Protein AF-A0AAV2HLK9-F1 (afdb_monomer_lite)

Structure (mmCIF, N/CA/C/O backbone):
data_AF-A0AAV2HLK9-F1
#
_entry.id   AF-A0AAV2HLK9-F1
#
loop_
_atom_site.group_PDB
_atom_site.id
_atom_site.type_symbol
_atom_site.label_atom_id
_atom_site.label_alt_id
_atom_site.label_comp_id
_atom_site.label_asym_id
_atom_site.label_entity_id
_atom_site.label_seq_id
_atom_site.pdbx_PDB_ins_code
_atom_site.Cartn_x
_atom_site.Cartn_y
_atom_site.Cartn_z
_atom_site.occupancy
_atom_site.B_iso_or_equiv
_atom_site.auth_seq_id
_atom_site.auth_comp_id
_atom_site.auth_asym_id
_atom_site.auth_atom_id
_atom_site.pdbx_PDB_model_num
ATOM 1 N N . ARG A 1 1 ? -14.929 -8.718 14.905 1.00 44.00 1 ARG A N 1
ATOM 2 C CA . ARG A 1 1 ? -14.579 -8.351 13.511 1.00 44.00 1 ARG A CA 1
ATOM 3 C C . ARG A 1 1 ? -13.409 -9.242 13.136 1.00 44.00 1 ARG A C 1
ATOM 5 O O . ARG A 1 1 ? -12.397 -9.130 13.811 1.00 44.00 1 ARG A O 1
ATOM 12 N N . LEU A 1 2 ? -13.568 -10.192 12.209 1.00 45.47 2 LEU A N 1
ATOM 13 C CA . LEU A 1 2 ? -12.415 -10.961 11.734 1.00 45.47 2 LEU A CA 1
ATOM 14 C C . LEU A 1 2 ? -11.484 -9.966 11.035 1.00 45.47 2 LEU A C 1
ATOM 16 O O . LEU A 1 2 ? -11.867 -9.389 10.019 1.00 45.47 2 LEU A O 1
ATOM 20 N N . ASN A 1 3 ? -10.319 -9.713 11.627 1.00 55.47 3 ASN A N 1
ATOM 21 C CA . ASN A 1 3 ? -9.221 -9.047 10.943 1.00 55.47 3 ASN A CA 1
ATOM 22 C C . ASN A 1 3 ? -8.762 -10.007 9.852 1.00 55.47 3 ASN A C 1
ATOM 24 O O . ASN A 1 3 ? -7.993 -10.932 10.106 1.00 55.47 3 ASN A O 1
ATOM 28 N N . GLU A 1 4 ? -9.328 -9.853 8.659 1.00 65.69 4 GLU A N 1
ATOM 29 C CA . GLU A 1 4 ? -8.860 -10.585 7.495 1.00 65.69 4 GLU A CA 1
ATOM 30 C C . GLU A 1 4 ? -7.382 -10.211 7.297 1.00 65.69 4 GLU A C 1
ATOM 32 O O . GLU A 1 4 ? -7.073 -9.018 7.189 1.00 65.69 4 GLU A O 1
ATOM 37 N N . PRO A 1 5 ? -6.453 -11.181 7.334 1.00 77.44 5 PRO A N 1
ATOM 38 C CA . PRO A 1 5 ? -5.033 -10.875 7.335 1.00 77.44 5 PRO A CA 1
ATOM 39 C C . PRO A 1 5 ? -4.660 -10.126 6.055 1.00 77.44 5 PRO A C 1
ATOM 41 O O . PRO A 1 5 ? -5.003 -10.532 4.941 1.00 77.44 5 PRO A O 1
ATOM 44 N N . HIS A 1 6 ? -3.944 -9.013 6.200 1.00 83.38 6 HIS A N 1
ATOM 45 C CA . HIS A 1 6 ? -3.372 -8.326 5.053 1.00 83.38 6 HIS A CA 1
ATOM 46 C C . HIS A 1 6 ? -2.189 -9.134 4.500 1.00 83.38 6 HIS A C 1
ATOM 48 O O . HIS A 1 6 ? -1.261 -9.482 5.223 1.00 83.38 6 HIS A O 1
ATOM 54 N N . PHE A 1 7 ? -2.196 -9.394 3.193 1.00 87.75 7 PHE A N 1
ATOM 55 C CA . PHE A 1 7 ? -1.115 -10.106 2.511 1.00 87.75 7 PHE A CA 1
ATOM 56 C C . PHE A 1 7 ? -0.093 -9.111 1.979 1.00 87.75 7 PHE A C 1
ATOM 58 O O . PHE A 1 7 ? -0.448 -8.219 1.214 1.00 87.75 7 PHE A O 1
ATOM 65 N N . ILE A 1 8 ? 1.175 -9.254 2.353 1.00 90.88 8 ILE A N 1
ATOM 66 C CA . ILE A 1 8 ? 2.228 -8.344 1.897 1.00 90.88 8 ILE A CA 1
ATOM 67 C C . ILE A 1 8 ? 2.687 -8.773 0.502 1.00 90.88 8 ILE A C 1
ATOM 69 O O . ILE A 1 8 ? 3.284 -9.831 0.339 1.00 90.88 8 ILE A O 1
ATOM 73 N N . HIS A 1 9 ? 2.448 -7.932 -0.504 1.00 94.19 9 HIS A N 1
ATOM 74 C CA . HIS A 1 9 ? 3.107 -8.027 -1.806 1.00 94.19 9 HIS A CA 1
ATOM 75 C C . HIS A 1 9 ? 3.884 -6.753 -2.105 1.00 94.19 9 HIS A C 1
ATOM 77 O O . HIS A 1 9 ? 3.436 -5.651 -1.790 1.00 94.19 9 HIS A O 1
ATOM 83 N N . GLN A 1 10 ? 5.031 -6.903 -2.761 1.00 94.44 10 GLN A N 1
ATOM 84 C CA . GLN A 1 10 ? 5.818 -5.784 -3.263 1.00 94.44 10 GLN A CA 1
ATOM 85 C C . GLN A 1 10 ? 5.375 -5.422 -4.686 1.00 94.44 10 GLN A C 1
ATOM 87 O O . GLN A 1 10 ? 5.086 -6.295 -5.503 1.00 94.44 10 GLN A O 1
ATOM 92 N N . LEU A 1 11 ? 5.314 -4.127 -4.990 1.00 93.25 11 LEU A N 1
ATOM 93 C CA . LEU A 1 11 ? 5.086 -3.641 -6.345 1.00 93.25 11 LEU A CA 1
ATOM 94 C C . LEU A 1 11 ? 6.281 -4.033 -7.231 1.00 93.25 11 LEU A C 1
ATOM 96 O O . LEU A 1 11 ? 7.425 -3.741 -6.856 1.00 93.25 11 LEU A O 1
ATOM 100 N N . PRO A 1 12 ? 6.036 -4.665 -8.392 1.00 93.12 12 PRO A N 1
ATOM 101 C CA . PRO A 1 12 ? 7.100 -4.983 -9.331 1.00 93.12 12 PRO A CA 1
ATOM 102 C C . PRO A 1 12 ? 7.681 -3.694 -9.908 1.00 93.12 12 PRO A C 1
ATOM 104 O O . PRO A 1 12 ? 6.968 -2.700 -10.044 1.00 93.12 12 PRO A O 1
ATOM 107 N N . ALA A 1 13 ? 8.966 -3.714 -10.262 1.00 93.69 13 ALA A N 1
ATOM 108 C CA . ALA A 1 13 ? 9.548 -2.640 -11.054 1.00 93.69 13 ALA A CA 1
ATOM 109 C C . ALA A 1 13 ? 8.790 -2.501 -12.385 1.00 93.69 13 ALA A C 1
ATOM 111 O O . ALA A 1 13 ? 8.282 -3.475 -12.939 1.00 93.69 13 ALA A O 1
ATOM 112 N N . THR A 1 14 ? 8.712 -1.274 -12.881 1.00 92.38 14 THR A N 1
ATOM 113 C CA . THR A 1 14 ? 8.135 -0.958 -14.191 1.00 92.38 14 THR A CA 1
ATOM 114 C C . THR A 1 14 ? 9.212 -0.318 -15.049 1.00 92.38 14 THR A C 1
ATOM 116 O O . THR A 1 14 ? 10.141 0.271 -14.498 1.00 92.38 14 THR A O 1
ATOM 119 N N . ASP A 1 15 ? 9.049 -0.358 -16.370 1.00 93.69 15 ASP A N 1
ATOM 120 C CA . ASP A 1 15 ? 9.956 0.301 -17.322 1.00 93.69 15 ASP A CA 1
ATOM 121 C C . ASP A 1 15 ? 10.196 1.789 -16.978 1.00 93.69 15 ASP A C 1
ATOM 123 O O . ASP A 1 15 ? 11.310 2.294 -17.033 1.00 93.69 15 ASP A O 1
ATOM 127 N N . GLN A 1 16 ? 9.160 2.462 -16.464 1.00 93.44 16 GLN A N 1
ATOM 128 C CA . GLN A 1 16 ? 9.210 3.876 -16.082 1.00 93.44 16 GLN A CA 1
ATOM 129 C C . GLN A 1 16 ? 9.796 4.136 -14.683 1.00 93.44 16 GLN A C 1
ATOM 131 O O . GLN A 1 16 ? 10.242 5.245 -14.388 1.00 93.44 16 GLN A O 1
ATOM 136 N N . LYS A 1 17 ? 9.733 3.158 -13.770 1.00 93.00 17 LYS A N 1
ATOM 137 C CA . LYS A 1 17 ? 10.173 3.303 -12.373 1.00 93.00 17 LYS A CA 1
ATOM 138 C C . LYS A 1 17 ? 10.719 1.991 -11.827 1.00 93.00 17 LYS A C 1
ATOM 140 O O . LYS A 1 17 ? 9.954 1.055 -11.583 1.00 93.00 17 LYS A O 1
ATOM 145 N N . ALA A 1 18 ? 12.008 1.997 -11.485 1.00 91.50 18 ALA A N 1
ATOM 146 C CA . ALA A 1 18 ? 12.685 0.885 -10.814 1.00 91.50 18 ALA A CA 1
ATOM 147 C C . ALA A 1 18 ? 12.121 0.596 -9.408 1.00 91.50 18 ALA A C 1
ATOM 149 O O . ALA A 1 18 ? 12.057 -0.551 -8.971 1.00 91.50 18 ALA A O 1
ATOM 150 N N . ASN A 1 19 ? 11.668 1.636 -8.698 1.00 91.12 19 ASN A N 1
ATOM 151 C CA . ASN A 1 19 ? 11.121 1.519 -7.346 1.00 91.12 19 ASN A CA 1
ATOM 152 C C . ASN A 1 19 ? 9.740 2.194 -7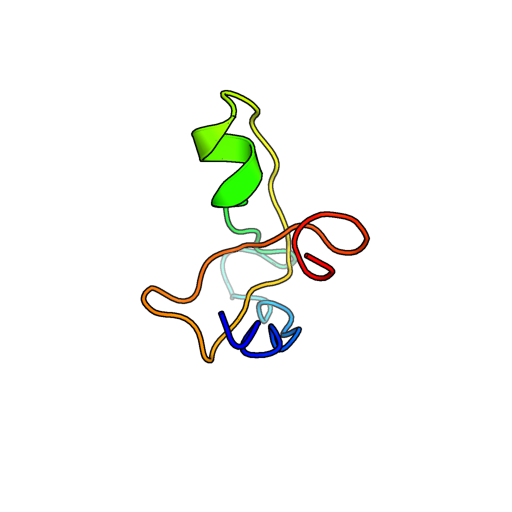.263 1.00 91.12 19 ASN A C 1
ATOM 154 O O . ASN A 1 19 ? 9.633 3.328 -6.784 1.00 91.12 19 ASN A O 1
ATOM 158 N N . PRO A 1 20 ? 8.671 1.545 -7.758 1.00 94.12 20 PRO A N 1
ATOM 159 C CA . PRO A 1 20 ? 7.331 2.102 -7.679 1.00 94.12 20 PRO A CA 1
ATOM 160 C C . PRO A 1 20 ? 6.789 2.020 -6.253 1.00 94.12 20 PRO A C 1
ATOM 162 O O . PRO A 1 20 ? 7.030 1.060 -5.519 1.00 94.12 20 PRO A O 1
ATOM 165 N N . HIS A 1 21 ? 6.034 3.049 -5.881 1.00 93.69 21 HIS A N 1
ATOM 166 C CA . HIS A 1 21 ? 5.394 3.172 -4.581 1.00 93.69 21 HIS A CA 1
ATOM 167 C C . HIS A 1 21 ? 3.917 3.533 -4.763 1.00 93.69 21 HIS A C 1
ATOM 169 O O . HIS A 1 21 ? 3.536 4.206 -5.721 1.00 93.69 21 HIS A O 1
ATOM 175 N N . LYS A 1 22 ? 3.084 3.096 -3.820 1.00 92.69 22 LYS A N 1
ATOM 176 C CA . LYS A 1 22 ? 1.684 3.497 -3.669 1.00 92.69 22 LYS A CA 1
ATOM 177 C C . LYS A 1 22 ? 1.513 4.273 -2.371 1.00 92.69 22 LYS A C 1
ATOM 179 O O . LYS A 1 22 ? 2.173 3.998 -1.370 1.00 92.69 22 LYS A O 1
ATOM 184 N N . ARG A 1 23 ? 0.561 5.204 -2.351 1.00 94.50 23 ARG A N 1
ATOM 185 C CA . ARG A 1 23 ? 0.179 5.899 -1.118 1.00 94.50 23 ARG A CA 1
ATOM 186 C C . ARG A 1 23 ? -0.404 4.909 -0.108 1.00 94.50 23 ARG A C 1
ATOM 188 O O . ARG A 1 23 ? -1.271 4.107 -0.455 1.00 94.50 23 ARG A O 1
ATOM 195 N N . CYS A 1 24 ? 0.024 5.007 1.148 1.00 93.75 24 CYS A N 1
ATOM 196 C CA . CYS A 1 24 ? -0.584 4.248 2.231 1.00 93.75 24 CYS A CA 1
ATOM 197 C C . CYS A 1 24 ? -2.019 4.731 2.488 1.00 93.75 24 CYS A C 1
ATOM 199 O O . CYS A 1 24 ? -2.232 5.892 2.851 1.00 93.75 24 CYS A O 1
ATOM 201 N N . ARG A 1 25 ? -3.010 3.841 2.344 1.00 92.44 25 ARG A N 1
ATOM 202 C CA . ARG A 1 25 ? -4.432 4.183 2.542 1.00 92.44 25 ARG A CA 1
ATOM 203 C C . ARG A 1 25 ? -4.723 4.633 3.975 1.00 92.44 25 ARG A C 1
ATOM 205 O O . ARG A 1 25 ? -5.515 5.550 4.172 1.00 92.44 25 ARG A O 1
ATOM 212 N N . VAL A 1 26 ? -4.088 4.004 4.964 1.00 91.69 26 VAL A N 1
ATOM 213 C CA . VAL A 1 26 ? -4.295 4.305 6.390 1.00 91.69 26 VAL A CA 1
ATOM 214 C C . VAL A 1 26 ? -3.672 5.649 6.764 1.00 91.69 26 VAL A C 1
ATOM 216 O O . VAL A 1 26 ? -4.354 6.488 7.344 1.00 91.69 26 VAL A O 1
ATOM 219 N N . CYS A 1 27 ? -2.410 5.890 6.395 1.00 93.06 27 CYS A N 1
ATOM 220 C CA . CYS A 1 27 ? -1.745 7.170 6.659 1.00 93.06 27 CYS A CA 1
ATOM 221 C C . CYS A 1 27 ? -2.478 8.332 5.994 1.00 93.06 27 CYS A C 1
ATOM 223 O O . CYS A 1 27 ? -2.696 9.354 6.637 1.00 93.06 27 CYS A O 1
ATOM 225 N N . TYR A 1 28 ? -2.929 8.142 4.750 1.00 93.44 28 TYR A N 1
ATOM 226 C CA . TYR A 1 28 ? -3.659 9.177 4.030 1.00 93.44 28 TYR A CA 1
ATOM 227 C C . TYR A 1 28 ? -4.966 9.564 4.728 1.00 93.44 28 TYR A C 1
ATOM 229 O O . TYR A 1 28 ? -5.248 10.748 4.876 1.00 93.44 28 TYR A O 1
ATOM 237 N N . LYS A 1 29 ? -5.722 8.584 5.244 1.00 91.31 29 LYS A N 1
ATOM 238 C CA . LYS A 1 29 ? -6.917 8.849 6.064 1.00 91.31 29 LYS A CA 1
ATOM 239 C C . LYS A 1 29 ? -6.604 9.606 7.359 1.00 91.31 29 LYS A C 1
ATOM 241 O O . LYS A 1 29 ? -7.467 10.313 7.857 1.00 91.31 29 LYS A O 1
ATOM 246 N N . LYS A 1 30 ? -5.390 9.458 7.896 1.00 92.12 30 LYS A N 1
ATOM 247 C CA . LYS A 1 30 ? -4.902 10.178 9.084 1.00 92.12 30 LYS A CA 1
ATOM 248 C C . LYS A 1 30 ? -4.292 11.551 8.750 1.00 92.12 30 LYS A C 1
ATOM 250 O O . LYS A 1 30 ? -3.710 12.175 9.626 1.00 92.12 30 LYS A O 1
ATOM 255 N N . GLY A 1 31 ? -4.367 12.004 7.495 1.00 93.75 31 GLY A N 1
ATOM 256 C CA . GLY A 1 31 ? -3.782 13.275 7.051 1.00 93.75 31 GLY A CA 1
ATOM 257 C C . GLY A 1 31 ? -2.264 13.241 6.844 1.00 93.75 31 GLY A C 1
ATOM 258 O O . GLY A 1 31 ? -1.661 14.268 6.555 1.00 93.75 31 GLY A O 1
ATOM 259 N N . SER A 1 32 ? -1.624 12.074 6.957 1.00 92.12 32 SER A N 1
ATOM 260 C CA . SER A 1 32 ? -0.185 11.921 6.730 1.00 92.12 32 SER A CA 1
ATOM 261 C C . SER A 1 32 ? 0.103 11.380 5.331 1.00 92.12 32 SER A C 1
ATOM 263 O O . SER A 1 32 ? -0.556 10.455 4.846 1.00 92.12 32 SER A O 1
ATOM 265 N N . ARG A 1 33 ? 1.151 11.898 4.685 1.00 89.88 33 ARG A N 1
ATOM 266 C CA . ARG A 1 33 ? 1.645 11.347 3.421 1.00 89.88 33 ARG A CA 1
ATOM 267 C C . ARG A 1 33 ? 2.724 10.307 3.704 1.00 89.88 33 ARG A C 1
ATOM 269 O O . ARG A 1 33 ? 3.810 10.646 4.149 1.00 89.88 33 ARG A O 1
ATOM 276 N N . PHE A 1 34 ? 2.418 9.048 3.410 1.00 92.56 34 PHE A N 1
ATOM 277 C CA . PHE A 1 34 ? 3.405 7.972 3.390 1.00 92.56 34 PHE A CA 1
ATOM 278 C C . PHE A 1 34 ? 3.238 7.154 2.115 1.00 92.56 34 PHE A C 1
ATOM 280 O O . PHE A 1 34 ? 2.110 6.875 1.692 1.00 92.56 34 PHE A O 1
ATOM 287 N N . GLU A 1 35 ? 4.356 6.776 1.510 1.00 90.88 35 GLU A N 1
ATOM 288 C CA . GLU A 1 35 ? 4.410 5.973 0.295 1.00 90.88 35 GLU A CA 1
ATOM 289 C C . GLU A 1 35 ? 5.080 4.637 0.620 1.00 90.88 35 GLU A C 1
ATOM 291 O O . GLU A 1 35 ? 6.063 4.581 1.349 1.00 90.88 35 GLU A O 1
ATOM 296 N N . SER A 1 36 ? 4.509 3.545 0.125 1.00 92.19 36 SER A N 1
ATOM 297 C CA . SER A 1 36 ? 4.972 2.188 0.389 1.00 92.19 36 SER A CA 1
ATOM 298 C C . SER A 1 36 ? 5.155 1.441 -0.919 1.00 92.19 36 SER A C 1
ATOM 300 O O . SER A 1 36 ? 4.331 1.549 -1.829 1.00 92.19 36 SER A O 1
ATOM 302 N N . ARG A 1 37 ? 6.219 0.640 -1.001 1.00 94.12 37 ARG A N 1
ATOM 303 C CA . ARG A 1 37 ? 6.395 -0.336 -2.087 1.00 94.12 37 ARG A CA 1
ATOM 304 C C . ARG A 1 37 ? 5.472 -1.536 -1.935 1.00 94.12 37 ARG A C 1
ATOM 306 O O . ARG A 1 37 ? 5.382 -2.340 -2.853 1.00 94.12 37 ARG A O 1
ATOM 313 N N . TYR A 1 38 ? 4.807 -1.658 -0.791 1.00 93.56 38 TYR A N 1
ATOM 314 C CA . TYR A 1 38 ? 4.020 -2.820 -0.425 1.00 93.56 38 TYR A CA 1
ATOM 315 C C . TYR A 1 38 ? 2.529 -2.514 -0.453 1.00 93.56 38 TYR A C 1
ATOM 317 O O . TYR A 1 38 ? 2.083 -1.421 -0.085 1.00 93.56 38 TYR A O 1
ATOM 325 N N . TYR A 1 39 ? 1.752 -3.494 -0.892 1.00 94.56 39 TYR A N 1
ATOM 326 C CA . TYR A 1 39 ? 0.306 -3.403 -1.021 1.00 94.56 39 TYR A CA 1
ATOM 327 C C . TYR A 1 39 ? -0.354 -4.741 -0.685 1.00 94.56 39 TYR A C 1
ATOM 329 O O . TYR A 1 39 ? 0.295 -5.784 -0.747 1.00 94.56 39 TYR A O 1
ATOM 337 N N . CYS A 1 40 ? -1.638 -4.702 -0.323 1.00 92.19 40 CYS A N 1
ATOM 338 C CA . CYS A 1 40 ? -2.416 -5.917 -0.095 1.00 92.19 40 CYS A CA 1
ATOM 339 C C . CYS A 1 40 ? -3.23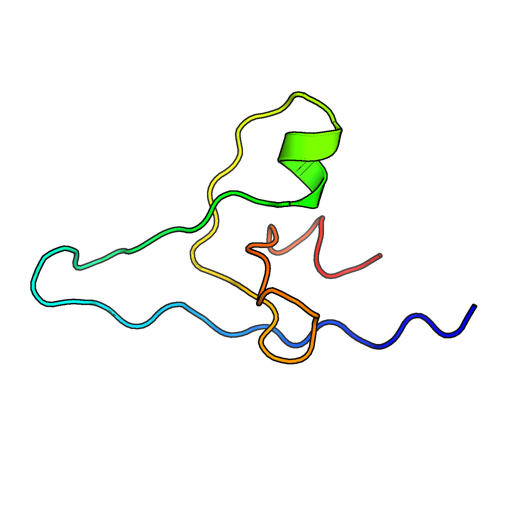9 -6.276 -1.339 1.00 92.19 40 CYS A C 1
ATOM 341 O O . CYS A 1 40 ? -4.196 -5.557 -1.627 1.00 92.19 40 CYS A O 1
ATOM 343 N N . PRO A 1 41 ? -2.938 -7.370 -2.065 1.00 91.56 41 PRO A N 1
ATOM 344 C CA . PRO A 1 41 ? -3.681 -7.747 -3.267 1.00 91.56 41 PRO A CA 1
ATOM 345 C C . PRO A 1 41 ? -5.078 -8.305 -2.963 1.00 91.56 41 PRO A C 1
ATOM 347 O O . PRO A 1 41 ? -5.939 -8.285 -3.835 1.00 91.56 41 PRO A O 1
ATOM 350 N N . LYS A 1 42 ? -5.317 -8.795 -1.738 1.00 90.88 42 LYS A N 1
ATOM 351 C CA . LYS A 1 42 ? -6.611 -9.364 -1.325 1.00 90.88 42 LYS A CA 1
ATOM 352 C C . LYS A 1 42 ? -7.637 -8.308 -0.922 1.00 90.88 42 LYS A C 1
ATOM 354 O O . LYS A 1 42 ? -8.833 -8.562 -0.985 1.00 90.88 42 LYS A O 1
ATOM 359 N N . CYS A 1 43 ? -7.192 -7.110 -0.543 1.00 89.25 43 CYS A N 1
ATOM 360 C CA . CYS A 1 43 ? -8.110 -6.054 -0.140 1.00 89.25 43 CYS A CA 1
ATOM 361 C C . CYS A 1 43 ? -8.703 -5.307 -1.345 1.00 89.25 43 CYS A C 1
ATOM 363 O O . CYS A 1 43 ? -7.986 -5.032 -2.315 1.00 89.25 43 CYS A O 1
ATOM 365 N N . PRO A 1 44 ? -9.968 -4.853 -1.253 1.00 88.69 44 PRO A N 1
ATOM 366 C CA . PRO A 1 44 ? -10.582 -4.017 -2.277 1.00 88.69 44 PRO A CA 1
ATOM 367 C C . PRO A 1 44 ? -9.741 -2.773 -2.586 1.00 88.69 44 PRO A C 1
ATOM 369 O O . PRO A 1 44 ? -9.367 -2.011 -1.685 1.00 88.69 44 PRO A O 1
ATOM 372 N N . GLY A 1 45 ? -9.451 -2.571 -3.872 1.00 88.88 45 GLY A N 1
ATOM 373 C CA . GLY A 1 45 ? -8.638 -1.455 -4.363 1.00 88.88 45 GLY A CA 1
ATOM 374 C C . GLY A 1 45 ? -7.128 -1.626 -4.171 1.00 88.88 45 GLY A C 1
ATOM 375 O O . GLY A 1 45 ? -6.388 -0.678 -4.426 1.00 88.88 45 GLY A O 1
ATOM 376 N N . GLN A 1 46 ? -6.666 -2.802 -3.731 1.00 92.56 46 GLN A N 1
ATOM 377 C CA . GLN A 1 46 ? -5.250 -3.164 -3.622 1.00 92.56 46 GLN A CA 1
ATOM 378 C C . GLN A 1 46 ? -4.386 -2.060 -2.975 1.00 92.56 46 GLN A C 1
ATOM 380 O O . GLN A 1 46 ? -3.456 -1.530 -3.610 1.00 92.56 46 GLN A O 1
ATOM 385 N N . PRO A 1 47 ? -4.741 -1.637 -1.746 1.00 92.75 47 PRO A N 1
ATOM 386 C CA . PRO A 1 47 ? -4.189 -0.446 -1.126 1.00 92.75 47 PRO A CA 1
ATOM 387 C C . PRO A 1 47 ? -2.708 -0.622 -0.802 1.00 92.75 47 PRO A C 1
ATOM 389 O O . PRO A 1 47 ? -2.291 -1.677 -0.324 1.00 92.75 47 PRO A O 1
ATOM 392 N N . GLY A 1 48 ? -1.934 0.450 -0.994 1.00 94.62 48 GLY A N 1
ATOM 393 C CA . GLY A 1 48 ? -0.612 0.550 -0.385 1.00 94.62 48 GLY A CA 1
ATOM 394 C C . GLY A 1 48 ? -0.746 0.605 1.136 1.00 94.62 48 GLY A C 1
ATOM 395 O O . GLY A 1 48 ? -1.664 1.253 1.654 1.00 94.62 48 GLY A O 1
ATOM 396 N N . LEU A 1 49 ? 0.158 -0.062 1.850 1.00 93.69 49 LEU A N 1
ATOM 397 C CA . LEU A 1 49 ? 0.197 -0.098 3.314 1.00 93.69 49 LEU A CA 1
ATOM 398 C C . LEU A 1 49 ? 1.656 -0.085 3.790 1.00 93.69 49 LEU A C 1
ATOM 400 O O . LEU A 1 49 ? 2.533 -0.666 3.153 1.00 93.69 49 LEU A O 1
ATOM 404 N N . CYS A 1 50 ? 1.937 0.605 4.894 1.00 91.88 50 CYS A N 1
ATOM 405 C CA . CYS A 1 50 ? 3.269 0.622 5.501 1.00 91.88 50 CYS A CA 1
ATOM 406 C C . CYS A 1 50 ? 3.574 -0.728 6.166 1.00 91.88 50 CYS A C 1
ATOM 408 O O . CYS A 1 50 ? 2.789 -1.168 7.015 1.00 91.88 50 CYS A O 1
ATOM 410 N N . ILE A 1 51 ? 4.718 -1.338 5.840 1.00 87.38 51 ILE A N 1
ATOM 411 C CA . ILE A 1 51 ? 5.275 -2.448 6.634 1.00 87.38 51 ILE A CA 1
ATOM 412 C C . ILE A 1 51 ? 5.560 -1.949 8.057 1.00 87.38 51 ILE A C 1
ATOM 414 O O . ILE A 1 51 ? 5.943 -0.791 8.229 1.00 87.38 51 ILE A O 1
ATOM 418 N N . GLY A 1 52 ? 5.337 -2.791 9.069 1.00 80.56 52 GLY A N 1
ATOM 419 C CA . GLY A 1 52 ? 5.642 -2.460 10.465 1.00 80.56 52 GLY A CA 1
ATOM 420 C C . GLY A 1 52 ? 4.548 -1.670 11.196 1.00 80.56 52 GLY A C 1
ATOM 421 O O . GLY A 1 52 ? 4.690 -1.357 12.374 1.00 80.56 52 GLY A O 1
ATOM 422 N N . ARG A 1 53 ? 3.505 -1.207 10.485 1.00 82.31 53 ARG A N 1
ATOM 423 C CA . ARG A 1 53 ? 2.530 -0.261 11.065 1.00 82.31 53 ARG A CA 1
ATOM 424 C C . ARG A 1 53 ? 1.108 -0.386 10.553 1.00 82.31 53 ARG A C 1
ATOM 426 O O . ARG A 1 53 ? 0.170 -0.230 11.318 1.00 82.31 53 ARG A O 1
ATOM 433 N N . CYS A 1 54 ? 0.920 -0.545 9.244 1.00 87.69 54 CYS A N 1
ATOM 434 C CA . CYS A 1 54 ? -0.422 -0.571 8.646 1.00 87.69 54 CYS A CA 1
ATOM 435 C C . CYS A 1 54 ? -0.814 -1.950 8.115 1.00 87.69 54 CYS A C 1
ATOM 437 O O . CYS A 1 54 ? -1.966 -2.127 7.741 1.00 87.69 54 CYS A O 1
ATOM 439 N N . PHE A 1 55 ? 0.128 -2.894 8.074 1.00 83.88 55 PHE A N 1
ATOM 440 C CA . PHE A 1 55 ? -0.122 -4.301 7.759 1.00 83.88 55 PHE A CA 1
ATOM 441 C C . PHE A 1 55 ? -0.469 -5.158 8.993 1.00 83.88 55 PHE A C 1
ATOM 443 O O . PHE A 1 55 ? -0.989 -6.251 8.817 1.00 83.88 55 PHE A O 1
ATOM 450 N N . GLU A 1 56 ? -0.210 -4.672 10.211 1.00 72.25 56 GLU A N 1
ATOM 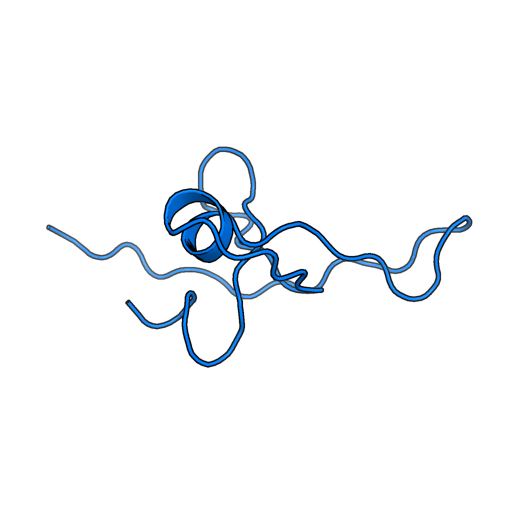451 C CA . GLU A 1 56 ? -0.272 -5.450 11.467 1.00 72.25 56 GLU A CA 1
ATOM 452 C C . GLU A 1 56 ? -1.474 -5.107 12.376 1.00 72.25 56 GLU A C 1
ATOM 454 O O . GLU A 1 56 ? -1.426 -5.344 13.582 1.00 72.25 56 GLU A O 1
ATOM 459 N N . HIS A 1 57 ? -2.547 -4.515 11.842 1.00 55.16 57 HIS A N 1
ATOM 460 C CA . HIS A 1 57 ? -3.695 -4.043 12.636 1.00 55.16 57 HIS A CA 1
ATOM 461 C C . HIS A 1 57 ? -5.021 -4.6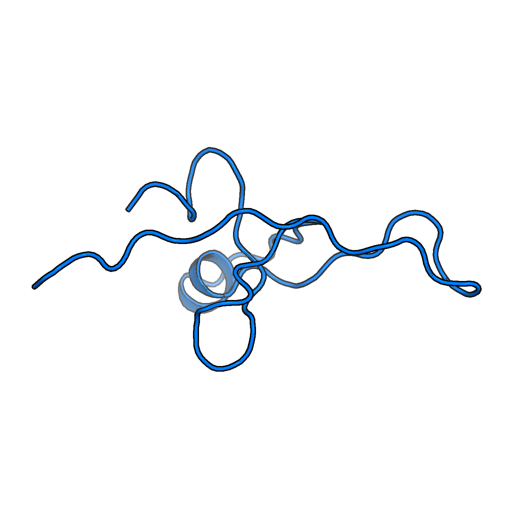87 12.241 1.00 55.16 57 HIS A C 1
ATOM 463 O O . HIS A 1 57 ? -5.268 -4.802 11.022 1.00 55.16 57 HIS A O 1
#

Sequence (57 aa):
RLNEPHFIHQLPATDQKANPHKRCRVCYKKGSRFESRYYCPKCPGQPGLCIGRCFEH

pLDDT: mean 87.48, std 11.72, range [44.0, 94.62]

Secondary structure (DSSP, 8-state):
---PPPP-EEPPPBTTBSS--EEBHHHHHTT---EESEE-SSSTT--B--TTTTS--

Radius of gyration: 11.52 Å; chains: 1; bounding box: 27×24×31 Å

Organism: Lymnaea stagnalis (NCBI:txid6523)

Foldseek 3Di:
DPPPQFDKDFAPADPVGNQDWFFAPVCVVVVHTDTARIFGPPDPPGGGHDPPPGRPD

InterPro domains:
  IPR032718 PiggyBac transposable element-derived protein 4, C-terminal zinc-finger domain [PF13842] (17-56)

=== Feature glossary ===
Key to the feature types in this record:

Secondary structure (8-state, DSSP). Secondary structure is the local, repeating backbone conformation. DSSP classifies it into eight states by reading the hydrogen-bond network: three helix types (H, G, I), two β types (E, B), two non-regular types (T, S), and unstructured coil (-).

Backbone torsions (φ/ψ). Backbone dihedral angles. Every residue except chain termini has a φ (preceding-C → N → Cα → C) and a ψ (N → Cα → C → next-N). They are reported in degrees following the IUPAC sign convention. Secondary structure is essentially a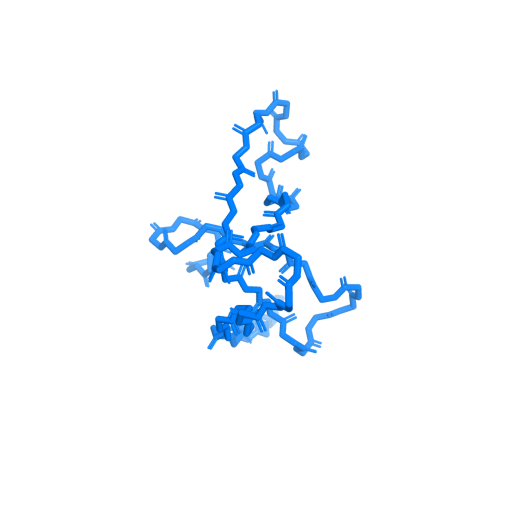 statement about which (φ, ψ) basin each residue occupies.

Predicted aligned error. Predicted Aligned Error (PAE) is an AlphaFold confidence matrix: entry (i, j) is the expected error in the position of residue j, in ångströms, when the prediction is superimposed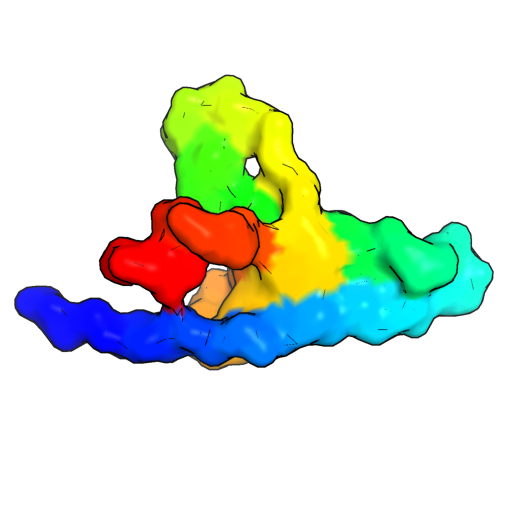 on the true structure at residue i. Low PAE within a block of residues means that block is internally rigid and well-predicted; high PAE between two blocks means their relative placement is uncertain even if each block individually is confident.

B-factor. B-factor (Debye–Waller factor) reflects atomic displacement in the crystal lattice. It is an experimental observable (units Å²), not a prediction; low values mean the atom is pinned down, high values mean it moves or is heterogeneous across the crystal.

Secondary structure (3-state, P-SEA). Three-state secondary structure (P-SEA) collapses the eight DSSP classes into helix (a), strand (b), and coil (c). P-SEA assigns these from Cα geometry alone — distances and angles — without requiring backbone oxygens, so it works on any Cα trace.

Sequence. Primary structure: the covalent order of the twenty standard amino acids along the backbone. Two proteins with the same sequence will (almost always) fold to the same structure; two with 30% identity often share a fold but not the details.

pLDDT. pLDDT is the predicted lDDT-Cα score: AlphaFold's confidence that the local environment of each residue (all inter-atomic distances within 15 Å) is correctly placed. It is a per-residue number between 0 and 100, with higher meaning more reliable.

InterPro / GO / CATH / organism. Functional annotations link the protein to curated databases. InterPro entries identify conserved domains and families by matching the sequence against member-database signatures (Pfam, PROSITE, CDD, …). Gene Ontology (GO) terms describe molecular function, biological process, and cellular component in a controlled vocabulary. CATH places the structure in a hierarchical fold classification (Class/Architecture/Topology/Homologous-superfamily). The organism is the source species.

Contact-map, Ramachandran, and PAE plots. Three diagnostic plots accompany the record. The Cα contact map visualizes the tertiary structure as a 2D adjacency matrix (8 Å cutoff, sequence-local contacts suppressed). The Ramachandran plot shows the distribution of backbone (φ, ψ) torsions, with points in the α and β basins reflecting secondary structure content. The PAE plot shows AlphaFold's inter-residue confidence as a color matrix.

mmCIF coordinates. The mmCIF table is the protein's shape written out atom by atom. For each backbone N, Cα, C, and carbonyl O, it records an (x, y, z) coordinate triple in Å plus the residue type, chain letter, and residue number.

Radius of gyration, Cα contacts, bounding box. Three whole-structure scalars: the radius of gyration (RMS distance of Cα from centroid, in Å), the count of Cα–Cα contacts (pairs closer than 8 Å and separated by more than four residues in sequence — i.e. tertiary, not local, contacts), and the bounding-box dimensions. Together they distinguish compact globular folds from extended fibres or disordered chains.

Foldseek 3Di. The Foldseek 3Di string encodes local tertiary geometry as a 20-letter alphabet — one character per residue — derived from the relative positions of nearby Cα atoms. Unlike the amino-acid sequence, 3Di is a direct function of the 3D structure, so two proteins with the same fold have similar 3Di strings even at low sequence identity.

Rendered structure images. Six rendered views show the 3D structure from the faces of a cube — i.e. along ±x, ±y, ±z. Rendering representation is drawn randomly per protein from cartoon (secondary-structure ribbons), sticks (backbone bonds), or molecular surface; coloring is either N→C rainbow (blue at the N-terminus through red at the C-terminus) or one color per chain.

Nearest PDB structures. The Foldseek neighbor list gives the closest experimentally determined structures in the PDB, ranked by structural alignment. TM-score near 1 means near-identical fold; near 0.3 means only rough topology match. This is how one finds what a novel AlphaFold prediction most resembles in the solved-structure universe.

Solvent-accessible surface area. SASA measures how much of the protein is reachable by solvent. It is computed by rolling a water-sized probe over the atomic surface and summing the exposed area (Å²). Per-residue SASA distinguishes core (buried, low SASA) from surface (exposed, high SASA) residues; total SASA is a whole-molecule size measure.